Protein AF-A0AAW0RFU0-F1 (afdb_monomer)

pLDDT: mean 70.34, std 19.16, range [35.09, 94.38]

Organism: NCBI:txid1069075

Solvent-accessible surface area (backbone atoms only — not comparable to full-atom values): 8557 Å² total; per-residue (Å²): 136,70,75,72,65,64,64,66,72,51,73,85,72,68,98,76,42,75,69,66,59,66,61,67,82,77,69,85,89,50,76,59,54,69,65,57,65,47,50,78,62,43,71,77,44,58,70,68,59,41,52,50,51,49,42,48,71,47,49,42,52,67,43,43,43,50,53,72,34,58,54,52,30,54,74,70,77,46,86,85,76,69,76,86,73,36,67,69,57,48,55,54,59,68,71,51,62,70,72,83,78,49,89,85,74,82,80,74,90,78,59,85,90,70,69,56,96,82,76,47,78,77,76,76,63,60,82,92,117

Foldseek 3Di:
DDDPVVVVVPPDDDPDDPPVVVVVDDDPPDPVCVVCVCVVVLVPDDVVVSVVVVCCVPCCVPPCCVPVNDVVCVVVVHHDDDPCPDPVNVVVVVPDDPCVVDDDDPCPPDDVVPDDVPDDPVVVPDPPD

InterPro domains:
  IPR001962 Asparagine synthase [PF00733] (18-103)
  IPR014729 Rossmann-like alpha/beta/alpha sandwich fold [G3DSA:3.40.50.620] (29-120)

Mean predicted aligned error: 15.57 Å

Secondary structure (DSSP, 8-state):
--THHHHTSS-SS-SS-HHHHHTTT--TT-THHHHHHTHHHHTTS-HHHHHHHHHIIIIIIIIIIIIIIIHHHHHTT-----GGG-HHHHHHHHHS-HHHH-------S-STTS--TT--TTTTT----

Structure (mmCIF, N/CA/C/O backbone):
d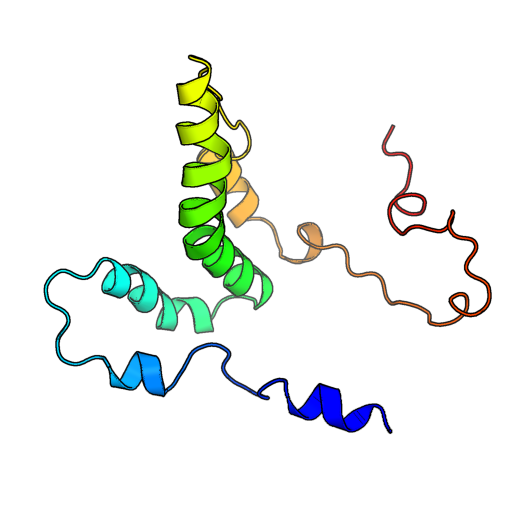ata_AF-A0AAW0RFU0-F1
#
_entry.id   AF-A0AAW0RFU0-F1
#
loop_
_atom_site.group_PDB
_atom_site.id
_atom_site.type_symbol
_atom_site.label_atom_id
_atom_site.label_alt_id
_atom_site.label_comp_id
_atom_site.label_asym_id
_atom_site.label_entity_id
_atom_site.label_seq_id
_atom_site.pdbx_PDB_ins_code
_atom_site.Cartn_x
_atom_site.Cartn_y
_atom_site.Cartn_z
_atom_site.occupancy
_atom_site.B_iso_or_equiv
_atom_site.auth_seq_id
_atom_site.auth_comp_id
_atom_site.auth_asym_id
_atom_site.auth_atom_id
_atom_site.pdbx_PDB_model_num
ATOM 1 N N . MET A 1 1 ? 19.050 -20.102 27.084 1.00 42.88 1 MET A N 1
ATOM 2 C CA . MET A 1 1 ? 18.747 -18.666 26.900 1.00 42.88 1 MET A CA 1
ATOM 3 C C . MET A 1 1 ? 17.275 -18.561 26.560 1.00 42.88 1 MET A C 1
ATOM 5 O O . MET A 1 1 ? 16.846 -19.163 25.588 1.00 42.88 1 MET A O 1
ATOM 9 N N . THR A 1 2 ? 16.488 -17.964 27.447 1.00 35.25 2 THR A N 1
ATOM 10 C CA . THR A 1 2 ? 15.025 -18.038 27.432 1.00 35.25 2 THR A CA 1
ATOM 11 C C . THR A 1 2 ? 14.435 -17.048 26.418 1.00 35.25 2 THR A C 1
ATOM 13 O O . THR A 1 2 ? 14.939 -15.939 26.237 1.00 35.25 2 THR A O 1
ATOM 16 N N . LEU A 1 3 ? 13.319 -17.435 25.797 1.00 46.06 3 LEU A N 1
ATOM 17 C CA . LEU A 1 3 ? 12.570 -16.677 24.785 1.00 46.06 3 LEU A CA 1
ATOM 18 C C . LEU A 1 3 ? 12.065 -15.256 25.169 1.00 46.06 3 LEU A C 1
ATOM 20 O O . LEU A 1 3 ? 11.810 -14.490 24.237 1.00 46.06 3 LEU A O 1
ATOM 24 N N . PRO A 1 4 ? 11.944 -14.807 26.444 1.00 48.31 4 PRO A N 1
ATOM 25 C CA . PRO A 1 4 ? 11.395 -13.477 26.718 1.00 48.31 4 PRO A CA 1
ATOM 26 C C . PRO A 1 4 ? 12.368 -12.316 26.433 1.00 48.31 4 PRO A C 1
ATOM 28 O O . PRO A 1 4 ? 11.931 -11.169 26.403 1.00 48.31 4 PRO A O 1
ATOM 31 N N . ALA A 1 5 ? 13.657 -12.573 26.171 1.00 45.94 5 ALA A N 1
A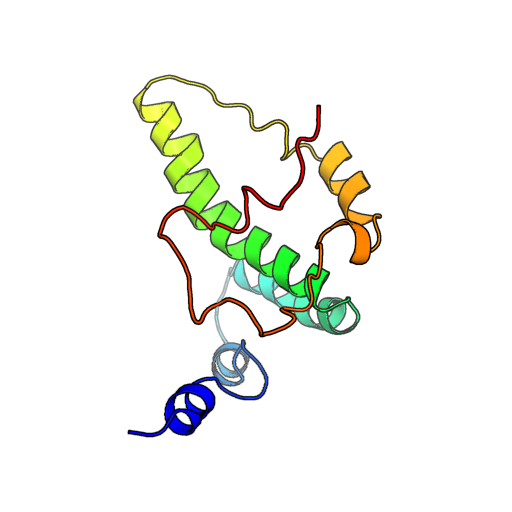TOM 32 C CA . ALA A 1 5 ? 14.634 -11.519 25.863 1.00 45.94 5 ALA A CA 1
ATOM 33 C C . ALA A 1 5 ? 14.559 -10.996 24.413 1.00 45.94 5 ALA A C 1
ATOM 35 O O . ALA A 1 5 ? 14.977 -9.876 24.139 1.00 45.94 5 ALA A O 1
ATOM 36 N N . VAL A 1 6 ? 14.011 -11.777 23.474 1.00 51.09 6 VAL A N 1
ATOM 37 C CA . VAL A 1 6 ? 13.842 -11.338 22.073 1.00 51.09 6 VAL A CA 1
ATOM 38 C C . VAL A 1 6 ? 12.601 -10.451 21.929 1.00 51.09 6 VAL A C 1
ATOM 40 O O . VAL A 1 6 ? 12.600 -9.496 21.154 1.00 51.09 6 VAL A O 1
ATOM 43 N N . LEU A 1 7 ? 11.564 -10.703 22.734 1.00 43.78 7 LEU A N 1
ATOM 44 C CA . LEU A 1 7 ? 10.335 -9.904 22.756 1.00 43.78 7 LEU A CA 1
ATOM 45 C C . LEU A 1 7 ? 10.493 -8.534 23.437 1.00 43.78 7 LEU A C 1
ATOM 47 O O . LEU A 1 7 ? 9.676 -7.654 23.182 1.00 43.78 7 LEU A O 1
ATOM 51 N N . SER A 1 8 ? 11.541 -8.312 24.242 1.00 47.12 8 SER A N 1
ATOM 52 C CA . SER A 1 8 ? 11.853 -6.992 24.818 1.00 47.12 8 SER A CA 1
ATOM 53 C C . SER A 1 8 ? 12.658 -6.081 23.881 1.00 47.12 8 SER A C 1
ATOM 55 O O . SER A 1 8 ? 12.755 -4.881 24.134 1.00 47.12 8 SER A O 1
ATOM 57 N N . LEU A 1 9 ? 13.202 -6.621 22.781 1.00 49.03 9 LEU A N 1
ATOM 58 C CA . LEU A 1 9 ? 13.876 -5.838 21.739 1.00 49.03 9 LEU A CA 1
ATOM 59 C C . LEU A 1 9 ? 12.883 -5.197 20.755 1.00 49.03 9 LEU A C 1
ATOM 61 O O . LEU A 1 9 ? 13.242 -4.283 20.013 1.00 49.03 9 LEU A O 1
ATOM 65 N N . PHE A 1 10 ? 11.622 -5.633 20.767 1.00 42.34 10 PHE A N 1
ATOM 66 C CA . PHE A 1 10 ? 10.558 -4.936 20.063 1.00 42.34 10 PHE A CA 1
ATOM 67 C C . PHE A 1 10 ? 10.029 -3.806 20.951 1.00 42.34 10 PHE A C 1
ATOM 69 O O . PHE A 1 10 ? 9.440 -4.079 21.998 1.00 42.34 10 PHE A O 1
ATOM 76 N N . PRO A 1 11 ? 10.223 -2.531 20.565 1.00 46.88 11 PRO A N 1
ATOM 77 C CA . PRO A 1 11 ? 9.729 -1.410 21.344 1.00 46.88 11 PRO A CA 1
ATOM 78 C C . PRO A 1 11 ? 8.202 -1.482 21.396 1.00 46.88 11 PRO A C 1
ATOM 80 O O . PRO A 1 11 ? 7.503 -1.296 20.395 1.00 46.88 11 PRO A O 1
ATOM 83 N N . GLN A 1 12 ? 7.690 -1.782 22.587 1.00 51.94 12 GLN A N 1
ATOM 84 C CA . GLN A 1 12 ? 6.280 -1.687 22.923 1.00 51.94 12 GLN A CA 1
ATOM 85 C C . GLN A 1 12 ? 5.861 -0.221 22.796 1.00 51.94 12 GLN A C 1
ATOM 87 O O . GLN A 1 12 ? 6.144 0.610 23.652 1.00 51.94 12 GLN A O 1
ATOM 92 N N . GLY A 1 13 ? 5.189 0.090 21.691 1.00 47.22 13 GLY A N 1
ATOM 93 C CA . GLY A 1 13 ? 4.607 1.401 21.443 1.00 47.22 13 GLY A CA 1
ATOM 94 C C . GLY A 1 13 ? 5.458 2.286 20.536 1.00 47.22 13 GLY A C 1
ATOM 95 O O . GLY A 1 13 ? 6.563 2.693 20.867 1.00 47.22 13 GLY A O 1
ATOM 96 N N . ARG A 1 14 ? 4.843 2.672 19.410 1.00 50.75 14 ARG A N 1
ATOM 97 C CA . ARG A 1 14 ? 5.250 3.773 18.518 1.00 50.75 14 ARG A CA 1
ATOM 98 C C . ARG A 1 14 ? 6.503 3.495 17.679 1.00 50.75 14 ARG A C 1
ATOM 100 O O . ARG A 1 14 ? 7.546 4.117 17.828 1.00 50.75 14 ARG A O 1
ATOM 107 N N . ILE A 1 15 ? 6.299 2.655 16.662 1.00 54.44 15 ILE A N 1
ATOM 108 C CA . ILE A 1 15 ? 7.240 2.297 15.577 1.00 54.44 15 ILE A CA 1
ATOM 109 C C . ILE A 1 15 ? 7.818 3.535 14.843 1.00 54.44 15 ILE A C 1
ATOM 111 O O . ILE A 1 15 ? 8.837 3.441 14.168 1.00 54.44 15 ILE A O 1
ATOM 115 N N . PHE A 1 16 ? 7.235 4.726 15.032 1.00 42.25 16 PHE A N 1
ATOM 116 C CA . PHE A 1 16 ? 7.781 5.995 14.551 1.00 42.25 16 PHE A CA 1
ATOM 117 C C . PHE A 1 16 ? 7.826 7.067 15.660 1.00 42.25 16 PHE A C 1
ATOM 119 O O . PHE A 1 16 ? 6.970 7.937 15.755 1.00 42.25 16 PHE A O 1
ATOM 126 N N . ALA A 1 17 ? 8.881 6.994 16.471 1.00 47.12 17 ALA A N 1
ATOM 127 C CA . ALA A 1 17 ? 9.846 8.075 16.665 1.00 47.12 17 ALA A CA 1
ATOM 128 C C . ALA A 1 17 ? 9.384 9.445 17.217 1.00 47.12 17 ALA A C 1
ATOM 130 O O . ALA A 1 17 ? 9.218 10.415 16.473 1.00 47.12 17 ALA A O 1
ATOM 131 N N . ASP A 1 18 ? 9.466 9.589 18.542 1.00 44.88 18 ASP A N 1
ATOM 132 C CA . ASP A 1 18 ? 9.608 10.902 19.190 1.00 44.88 18 ASP A CA 1
ATOM 133 C C . ASP A 1 18 ? 10.880 11.637 18.715 1.00 44.88 18 ASP A C 1
ATOM 135 O O . ASP A 1 18 ? 10.878 12.857 18.578 1.00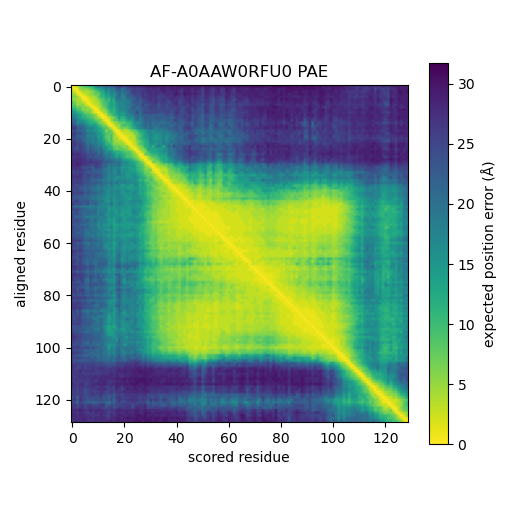 44.88 18 ASP A O 1
ATOM 139 N N . ARG A 1 19 ? 11.950 10.913 18.343 1.00 50.38 19 ARG A N 1
ATOM 140 C CA . ARG A 1 19 ? 13.186 11.501 17.779 1.00 50.38 19 ARG A CA 1
ATOM 141 C C . ARG A 1 19 ? 13.039 12.054 16.356 1.00 50.38 19 ARG A C 1
ATOM 143 O O . ARG A 1 19 ? 13.628 13.085 16.048 1.00 50.38 19 ARG A O 1
ATOM 150 N N . VAL A 1 20 ? 12.257 11.404 15.490 1.00 53.38 20 VAL A N 1
ATOM 151 C CA . VAL A 1 20 ? 12.006 11.885 14.112 1.00 53.38 20 VAL A CA 1
ATOM 152 C C . VAL A 1 20 ? 11.037 13.064 14.146 1.00 53.38 20 VAL A C 1
ATOM 154 O O . VAL A 1 20 ? 11.214 14.027 13.403 1.00 53.38 20 VAL A O 1
ATOM 157 N N . LEU A 1 21 ? 10.059 13.036 15.057 1.00 49.53 21 LEU A N 1
ATOM 158 C CA . LEU A 1 21 ? 9.170 14.169 15.300 1.00 49.53 21 LEU A CA 1
ATOM 159 C C . LEU A 1 21 ? 9.896 15.350 15.965 1.00 49.53 21 LEU A C 1
ATOM 161 O O . LEU A 1 21 ? 9.580 16.489 15.634 1.00 49.53 21 LEU A O 1
ATOM 165 N N . ALA A 1 22 ? 10.894 15.118 16.827 1.00 53.75 22 ALA A N 1
ATOM 166 C CA . ALA A 1 22 ? 11.720 16.170 17.434 1.00 53.75 22 ALA A CA 1
ATOM 167 C C . ALA A 1 22 ? 12.632 16.892 16.422 1.00 53.75 22 ALA A C 1
ATOM 169 O O . ALA A 1 22 ? 12.917 18.077 16.588 1.00 53.75 22 ALA A O 1
ATOM 170 N N . ALA A 1 23 ? 13.003 16.240 15.314 1.00 51.25 23 ALA A N 1
ATOM 171 C CA . ALA A 1 23 ? 13.741 16.858 14.206 1.00 51.25 23 ALA A CA 1
ATOM 172 C C . ALA A 1 23 ? 12.893 17.842 13.355 1.00 51.25 23 ALA A C 1
ATOM 174 O O . ALA A 1 23 ? 13.353 18.344 12.328 1.00 51.25 23 ALA A O 1
ATOM 175 N N . ARG A 1 24 ? 11.659 18.160 13.790 1.00 51.12 24 ARG A N 1
ATOM 176 C CA . ARG A 1 24 ? 10.639 18.999 13.123 1.00 51.12 24 ARG A CA 1
ATOM 177 C C . ARG A 1 24 ? 11.096 20.367 12.614 1.00 51.12 24 ARG A C 1
ATOM 179 O O . ARG A 1 24 ? 10.365 20.969 11.829 1.00 51.12 24 ARG A O 1
ATOM 186 N N . ARG A 1 25 ? 12.195 20.929 13.121 1.00 47.44 25 ARG A N 1
ATOM 187 C CA . ARG A 1 25 ? 12.365 22.389 13.109 1.00 47.44 25 ARG A CA 1
ATOM 188 C C . ARG A 1 25 ? 13.029 22.997 11.878 1.00 47.44 25 ARG A C 1
ATOM 190 O O . ARG A 1 25 ? 12.796 24.178 11.655 1.00 47.44 25 ARG A O 1
ATOM 197 N N . SER A 1 26 ? 13.759 22.265 11.035 1.00 46.31 26 SER A N 1
ATOM 198 C CA . SER A 1 26 ? 14.443 22.944 9.918 1.00 46.31 26 SER A CA 1
ATOM 199 C C . SER A 1 26 ? 14.838 22.050 8.743 1.00 46.31 26 SER A C 1
ATOM 201 O O . SER A 1 26 ? 16.011 21.978 8.388 1.00 46.31 26 SER A O 1
ATOM 203 N N . VAL A 1 27 ? 13.871 21.413 8.074 1.00 50.22 27 VAL A N 1
ATOM 204 C CA . VAL A 1 27 ? 14.115 20.888 6.713 1.00 50.22 27 VAL A CA 1
ATOM 205 C C . VAL A 1 27 ? 13.319 21.719 5.695 1.00 50.22 27 VAL A C 1
ATOM 207 O O . VAL A 1 27 ? 12.115 21.487 5.508 1.00 50.22 27 VAL A O 1
ATOM 210 N N . PRO A 1 28 ? 13.930 22.737 5.064 1.00 40.75 28 PRO A N 1
ATOM 211 C CA . PRO A 1 28 ? 13.330 23.463 3.946 1.00 40.75 28 PRO A CA 1
ATOM 212 C C . PRO A 1 28 ? 13.100 22.508 2.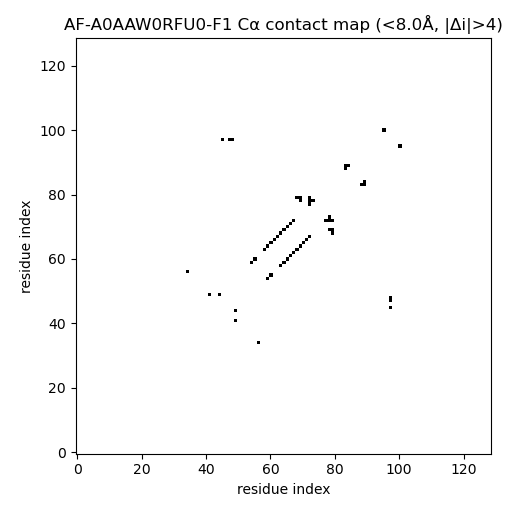758 1.00 40.75 28 PRO A C 1
ATOM 214 O O . PRO A 1 28 ? 13.930 21.652 2.480 1.00 40.75 28 PRO A O 1
ATOM 217 N N . GLY A 1 29 ? 11.941 22.595 2.093 1.00 50.94 29 GLY A N 1
ATOM 218 C CA . GLY A 1 29 ? 11.643 21.834 0.860 1.00 50.94 29 GLY A CA 1
ATOM 219 C C . GLY A 1 29 ? 11.269 20.338 0.964 1.00 50.94 29 GLY A C 1
ATOM 220 O O . GLY A 1 29 ? 11.200 19.662 -0.058 1.00 50.94 29 GLY A O 1
ATOM 221 N N . SER A 1 30 ? 11.012 19.772 2.147 1.00 50.53 30 SER A N 1
ATOM 222 C CA . SER A 1 30 ? 10.933 18.310 2.301 1.00 50.53 30 SER A CA 1
ATOM 223 C C . SER A 1 30 ? 9.614 17.654 1.833 1.00 50.53 30 SER A C 1
ATOM 225 O O . SER A 1 30 ? 8.551 17.856 2.420 1.00 50.53 30 SER A O 1
ATOM 227 N N . ARG A 1 31 ? 9.715 16.720 0.868 1.00 53.47 31 ARG A N 1
ATOM 228 C CA . ARG A 1 31 ? 8.712 15.663 0.559 1.00 53.47 31 ARG A CA 1
ATOM 229 C C . ARG A 1 31 ? 8.275 14.846 1.793 1.00 53.47 31 ARG A C 1
ATOM 231 O O . ARG A 1 31 ? 7.244 14.181 1.779 1.00 53.47 31 ARG A O 1
ATOM 238 N N . LEU A 1 32 ? 9.041 14.920 2.882 1.00 53.97 32 LEU A N 1
ATOM 239 C CA . LEU A 1 32 ? 8.723 14.309 4.172 1.00 53.97 32 LEU A CA 1
ATOM 240 C C . LEU A 1 32 ? 7.559 15.007 4.894 1.00 53.97 32 LEU A C 1
ATOM 242 O O . LEU A 1 32 ? 6.843 14.350 5.646 1.00 53.97 32 LEU A O 1
ATOM 246 N N . ARG A 1 33 ? 7.307 16.304 4.649 1.00 53.53 33 ARG A N 1
ATOM 247 C CA . ARG A 1 33 ? 6.163 17.004 5.262 1.00 53.53 33 ARG A CA 1
ATOM 248 C C . ARG A 1 33 ? 4.829 16.402 4.837 1.00 53.53 33 ARG A C 1
ATOM 250 O O . ARG A 1 33 ? 4.002 16.153 5.702 1.00 53.53 33 ARG A O 1
ATOM 257 N N . SER A 1 34 ? 4.632 16.108 3.552 1.00 56.88 34 SER A N 1
ATOM 258 C CA . SER A 1 34 ? 3.417 15.426 3.078 1.00 56.88 34 SER A CA 1
ATOM 259 C C . SER A 1 34 ? 3.302 14.002 3.622 1.00 56.88 34 SER A C 1
ATOM 261 O O . SER A 1 34 ? 2.199 13.533 3.886 1.00 56.88 34 SER A O 1
ATOM 263 N N . PHE A 1 35 ? 4.439 13.335 3.839 1.00 58.19 35 PHE A N 1
ATOM 264 C CA . PHE A 1 35 ? 4.494 11.988 4.404 1.00 58.19 35 PHE A CA 1
ATOM 265 C C . PHE A 1 35 ? 3.936 11.943 5.832 1.00 58.19 35 PHE A C 1
ATOM 267 O O . PHE A 1 35 ? 3.103 11.099 6.150 1.00 58.19 35 PHE A O 1
ATOM 274 N N . PHE A 1 36 ? 4.343 12.899 6.673 1.00 61.38 36 PHE A N 1
ATOM 275 C CA . PHE A 1 36 ? 3.904 12.988 8.068 1.00 61.38 36 PHE A CA 1
ATOM 276 C C . PHE A 1 36 ? 2.647 13.843 8.280 1.00 61.38 36 PHE A C 1
ATOM 278 O O . PHE A 1 36 ? 2.019 13.729 9.327 1.00 61.38 36 PHE A O 1
ATOM 285 N N . ALA A 1 37 ? 2.220 14.647 7.301 1.00 64.50 37 ALA A N 1
ATOM 286 C CA . ALA A 1 37 ? 0.957 15.392 7.363 1.00 64.50 37 ALA A CA 1
ATOM 287 C C . ALA A 1 37 ? -0.269 14.466 7.453 1.00 64.50 37 ALA A C 1
ATOM 289 O O . ALA A 1 37 ? -1.300 14.845 8.003 1.00 64.50 37 ALA A O 1
ATOM 290 N N . ALA A 1 38 ? -0.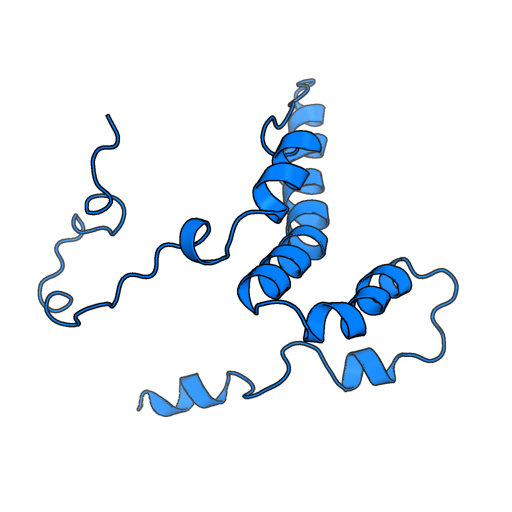156 13.233 6.951 1.00 67.56 38 ALA A N 1
ATOM 291 C CA . ALA A 1 38 ? -1.200 12.224 7.084 1.00 67.56 38 ALA A CA 1
ATOM 292 C C . ALA A 1 38 ? -1.260 11.586 8.485 1.00 67.56 38 ALA A C 1
ATOM 294 O O . ALA A 1 38 ? -2.252 10.924 8.783 1.00 67.56 38 ALA A O 1
ATOM 295 N N . LYS A 1 39 ? -0.259 11.795 9.361 1.00 72.31 39 LYS A N 1
ATOM 296 C CA . LYS A 1 39 ? -0.157 11.125 10.672 1.00 72.31 39 LYS A CA 1
ATOM 297 C C . LYS A 1 39 ? -1.426 11.295 11.510 1.00 72.31 39 LYS A C 1
ATOM 299 O O . LYS A 1 39 ? -1.961 10.312 12.009 1.00 72.31 39 LYS A O 1
ATOM 304 N N . ASP A 1 40 ? -1.931 12.521 11.618 1.00 74.12 40 ASP A N 1
ATOM 305 C CA . ASP A 1 40 ? -3.088 12.827 12.471 1.00 74.12 40 ASP A CA 1
ATOM 306 C C . ASP A 1 40 ? -4.389 12.216 11.919 1.00 74.12 40 ASP A C 1
ATOM 308 O O . ASP A 1 40 ? -5.283 11.836 12.673 1.00 74.12 40 ASP A O 1
ATOM 312 N N . LYS A 1 41 ? -4.483 12.042 10.594 1.00 77.00 41 LYS A N 1
ATOM 313 C CA . LYS A 1 41 ? -5.603 11.337 9.946 1.00 77.00 41 LYS A CA 1
ATOM 314 C C . LYS A 1 41 ? -5.481 9.819 10.110 1.00 77.00 41 LYS A C 1
ATOM 316 O O . LYS A 1 41 ? -6.480 9.146 10.348 1.00 77.00 41 LYS A O 1
ATOM 321 N N . MET A 1 42 ? -4.259 9.294 10.036 1.00 77.62 42 MET A N 1
ATOM 322 C CA . MET A 1 42 ? -3.941 7.869 10.159 1.00 77.62 42 MET A CA 1
ATOM 323 C C . MET A 1 42 ? -4.236 7.289 11.543 1.00 77.62 42 MET A C 1
ATOM 325 O O . MET A 1 42 ? -4.483 6.086 11.657 1.00 77.62 42 MET A O 1
ATOM 329 N N . GLU A 1 43 ? -4.224 8.110 12.595 1.00 81.56 43 GLU A N 1
ATOM 330 C CA . GLU A 1 43 ? -4.568 7.674 13.955 1.00 81.56 43 GLU A CA 1
ATOM 331 C C . GLU A 1 43 ? -6.001 7.134 14.052 1.00 81.56 43 GLU A C 1
ATOM 333 O O . GLU A 1 43 ? -6.244 6.198 14.809 1.00 81.56 43 GLU A O 1
ATOM 338 N N . ARG A 1 44 ? -6.915 7.640 13.214 1.00 85.69 44 ARG A N 1
ATOM 339 C CA . ARG A 1 44 ? -8.320 7.206 13.152 1.00 85.69 44 ARG A CA 1
ATOM 340 C C . ARG A 1 44 ? -8.541 5.964 12.287 1.00 85.69 44 ARG A C 1
ATOM 342 O O . ARG A 1 44 ? -9.629 5.400 12.299 1.00 85.69 44 ARG A O 1
ATOM 349 N N . TRP A 1 45 ? -7.550 5.558 11.495 1.00 87.44 45 TRP A N 1
ATOM 350 C CA . TRP A 1 45 ? -7.679 4.423 10.582 1.00 87.44 45 TRP A CA 1
ATOM 351 C C . TRP A 1 45 ? -7.415 3.096 11.288 1.00 87.44 45 TRP A C 1
ATOM 353 O O . TRP A 1 45 ? -6.608 3.024 12.219 1.00 87.44 45 TRP A O 1
ATOM 363 N N . HIS A 1 46 ? -8.032 2.032 10.767 1.00 88.06 46 HIS A N 1
ATOM 364 C CA . HIS A 1 46 ? -7.741 0.662 11.179 1.00 88.06 46 HIS A CA 1
ATOM 365 C C . HIS A 1 46 ? -6.229 0.367 11.047 1.00 88.06 46 HIS A C 1
ATOM 367 O O . HIS A 1 46 ? -5.630 0.765 10.038 1.00 88.06 46 HIS A O 1
ATOM 373 N N . PRO A 1 47 ? -5.596 -0.346 12.005 1.00 88.44 47 PRO A N 1
ATOM 374 C CA . PRO A 1 47 ? -4.150 -0.594 11.998 1.00 88.44 47 PRO A CA 1
ATOM 375 C C . PRO A 1 47 ? -3.623 -1.192 10.687 1.00 88.44 47 PRO A C 1
ATOM 377 O O . PRO A 1 47 ? -2.560 -0.792 10.218 1.00 88.44 47 PRO A O 1
ATOM 380 N N . LEU A 1 48 ? -4.407 -2.070 10.051 1.00 88.81 48 LEU A N 1
ATOM 381 C CA . LEU A 1 48 ? -4.079 -2.652 8.743 1.00 88.81 48 LEU A CA 1
ATOM 382 C C . LEU A 1 48 ? -3.978 -1.599 7.626 1.00 88.81 48 LEU A C 1
ATOM 384 O O . LEU A 1 48 ? -3.052 -1.619 6.826 1.00 88.81 48 LEU A O 1
ATOM 388 N N . HIS A 1 49 ? -4.915 -0.651 7.557 1.00 89.00 49 HIS A N 1
ATOM 389 C CA . HIS A 1 49 ? -4.870 0.395 6.529 1.00 89.00 49 HIS A CA 1
ATOM 390 C C . HIS A 1 49 ? -3.698 1.350 6.772 1.00 89.00 49 HIS A C 1
ATOM 392 O O . HIS A 1 49 ? -3.074 1.835 5.831 1.00 89.00 49 HIS A O 1
ATOM 398 N N . ARG A 1 50 ? -3.354 1.574 8.046 1.00 89.19 50 ARG A N 1
ATOM 399 C CA . ARG A 1 50 ? -2.186 2.363 8.436 1.00 89.19 50 ARG A CA 1
ATOM 400 C C . ARG A 1 50 ? -0.880 1.713 7.978 1.00 89.19 50 ARG A C 1
ATOM 402 O O . ARG A 1 50 ? -0.030 2.414 7.430 1.00 89.19 50 ARG A O 1
ATOM 409 N N . SER A 1 51 ? -0.715 0.405 8.190 1.00 89.75 51 SER A N 1
ATOM 410 C CA . SER A 1 51 ? 0.486 -0.317 7.755 1.00 89.75 51 SER A CA 1
ATOM 411 C C . SER A 1 51 ? 0.589 -0.368 6.232 1.00 89.75 51 SER A C 1
ATOM 413 O O . SER A 1 51 ? 1.658 -0.084 5.696 1.00 89.75 51 SER A O 1
ATOM 415 N N . LEU A 1 52 ? -0.522 -0.621 5.534 1.00 89.56 52 LEU A N 1
ATOM 416 C CA . LEU A 1 52 ? -0.553 -0.677 4.073 1.00 89.56 52 LEU A CA 1
ATOM 417 C C . LEU A 1 52 ? -0.224 0.681 3.437 1.00 89.56 52 LEU A C 1
ATOM 419 O O . LEU A 1 52 ? 0.565 0.746 2.499 1.00 89.56 52 LEU A O 1
ATOM 423 N N . TYR A 1 53 ? -0.751 1.778 3.993 1.00 88.19 53 TYR A N 1
ATOM 424 C CA . TYR A 1 53 ? -0.403 3.131 3.556 1.00 88.19 53 TYR A CA 1
ATOM 425 C C . TYR A 1 53 ? 1.089 3.429 3.742 1.00 88.19 53 TYR A C 1
ATOM 427 O O . TYR A 1 53 ? 1.733 3.957 2.832 1.00 88.19 53 TYR A O 1
ATOM 435 N N . MET A 1 54 ? 1.650 3.073 4.904 1.00 88.44 54 MET A N 1
ATOM 436 C CA . MET A 1 54 ? 3.081 3.253 5.157 1.00 88.44 54 MET A CA 1
ATOM 437 C C . MET A 1 54 ? 3.916 2.448 4.168 1.00 88.44 54 MET A C 1
ATOM 439 O O . MET A 1 54 ? 4.811 3.013 3.551 1.00 88.44 54 MET A O 1
ATOM 443 N N . TRP A 1 55 ? 3.596 1.167 3.977 1.00 88.75 55 TRP A N 1
ATOM 444 C CA . TRP A 1 55 ? 4.303 0.286 3.050 1.00 88.75 55 TRP A CA 1
ATOM 445 C C . TRP A 1 55 ? 4.248 0.800 1.609 1.00 88.75 55 TRP A C 1
ATOM 447 O O . TRP A 1 55 ? 5.279 0.865 0.939 1.00 88.75 55 TRP A O 1
ATOM 457 N N . ALA A 1 56 ? 3.071 1.246 1.161 1.00 89.44 56 ALA A N 1
ATOM 458 C CA . ALA A 1 56 ? 2.900 1.827 -0.161 1.00 89.44 56 ALA A CA 1
ATOM 459 C C . ALA A 1 56 ? 3.770 3.080 -0.320 1.00 89.44 56 ALA A C 1
ATOM 461 O O . ALA A 1 56 ? 4.492 3.214 -1.297 1.00 89.44 56 ALA A O 1
ATOM 462 N N . LYS A 1 57 ? 3.771 3.997 0.650 1.00 85.88 57 LYS A N 1
ATOM 463 C CA . LYS A 1 57 ? 4.534 5.245 0.532 1.00 85.88 57 LYS A CA 1
ATOM 464 C C . LYS A 1 57 ? 6.044 5.075 0.755 1.00 85.88 57 LYS A C 1
ATOM 466 O O . LYS A 1 57 ? 6.804 5.906 0.260 1.00 85.88 57 LYS A O 1
ATOM 471 N N . THR A 1 58 ? 6.496 4.047 1.477 1.00 86.44 58 THR A N 1
ATOM 472 C CA . THR A 1 58 ? 7.926 3.795 1.720 1.00 86.44 58 THR A CA 1
ATOM 473 C C . THR A 1 58 ? 8.498 2.773 0.744 1.00 86.44 58 THR A C 1
ATOM 475 O O . THR A 1 58 ? 9.280 3.134 -0.130 1.00 86.44 58 THR A O 1
ATOM 478 N N . LEU A 1 59 ? 8.132 1.504 0.878 1.00 88.44 59 LEU A N 1
ATOM 479 C CA . LEU A 1 59 ? 8.818 0.389 0.237 1.00 88.44 59 LEU A CA 1
ATOM 480 C C . LEU A 1 59 ? 8.420 0.240 -1.233 1.00 88.44 59 LEU A C 1
ATOM 482 O O . LEU A 1 59 ? 9.289 0.074 -2.091 1.00 88.44 59 LEU A O 1
ATOM 486 N N . LEU A 1 60 ? 7.125 0.362 -1.540 1.00 88.81 60 LEU A N 1
ATOM 487 C CA . LEU A 1 60 ? 6.628 0.209 -2.908 1.00 88.81 60 LEU A CA 1
ATOM 488 C C . LEU A 1 60 ? 7.247 1.252 -3.850 1.00 88.81 60 LEU A C 1
ATOM 490 O O . LEU A 1 60 ? 7.799 0.885 -4.882 1.00 88.81 60 LEU A O 1
ATOM 494 N N . LEU A 1 61 ? 7.223 2.538 -3.479 1.00 85.62 61 LEU A N 1
ATOM 495 C CA . LEU A 1 61 ? 7.779 3.601 -4.324 1.00 85.62 61 LEU A CA 1
ATOM 496 C C . LEU A 1 61 ? 9.311 3.542 -4.419 1.00 85.62 61 LEU A C 1
ATOM 498 O O . LEU A 1 61 ? 9.865 3.628 -5.516 1.00 85.62 61 LEU A O 1
ATOM 502 N N . ASN A 1 62 ? 10.008 3.424 -3.284 1.00 86.12 62 ASN A N 1
ATOM 503 C CA . ASN A 1 62 ? 11.463 3.612 -3.262 1.00 86.12 62 ASN A CA 1
ATOM 504 C C . ASN A 1 62 ? 12.244 2.360 -3.673 1.00 86.12 62 ASN A C 1
ATOM 506 O O . ASN A 1 62 ? 13.368 2.484 -4.154 1.00 86.12 62 ASN A O 1
ATOM 510 N N . THR A 1 63 ? 11.677 1.168 -3.480 1.00 87.06 63 THR A N 1
ATOM 511 C CA . THR A 1 63 ? 12.386 -0.094 -3.724 1.00 87.06 63 THR A CA 1
ATOM 512 C C . THR A 1 63 ? 11.777 -0.857 -4.887 1.00 87.06 63 THR A C 1
ATOM 514 O O . THR A 1 63 ? 12.487 -1.152 -5.844 1.00 87.06 63 THR A O 1
ATOM 517 N N . ILE A 1 64 ? 10.474 -1.146 -4.838 1.00 89.19 64 ILE A N 1
ATOM 518 C CA . ILE A 1 64 ? 9.839 -2.008 -5.842 1.00 89.19 64 ILE A CA 1
ATOM 519 C C . ILE A 1 64 ? 9.758 -1.285 -7.184 1.00 89.19 64 ILE A C 1
ATOM 521 O O . ILE A 1 64 ? 10.382 -1.733 -8.133 1.00 89.19 64 ILE A O 1
ATOM 525 N N . LEU A 1 65 ? 9.078 -0.141 -7.263 1.00 88.50 65 LEU A N 1
ATOM 526 C CA . LEU A 1 65 ? 8.898 0.569 -8.534 1.00 88.50 65 LEU A CA 1
ATOM 527 C C . LEU A 1 65 ? 10.214 1.114 -9.081 1.00 88.50 65 LEU A C 1
ATOM 529 O O . LEU A 1 65 ? 10.544 0.910 -10.240 1.00 88.50 65 LEU A O 1
ATOM 533 N N . THR A 1 66 ? 11.017 1.740 -8.221 1.00 87.31 66 THR A N 1
ATOM 534 C CA . THR A 1 66 ? 12.278 2.341 -8.665 1.00 87.31 66 THR A CA 1
ATOM 535 C C . THR A 1 66 ? 13.333 1.293 -9.034 1.00 87.31 66 THR A C 1
ATOM 537 O O . THR A 1 66 ? 14.076 1.488 -9.989 1.00 87.31 66 THR A O 1
ATOM 540 N N . GLY A 1 67 ? 13.479 0.227 -8.243 1.00 83.56 67 GLY A N 1
ATOM 541 C CA . GLY A 1 67 ? 14.565 -0.745 -8.395 1.00 83.56 67 GLY A CA 1
ATOM 542 C C . GLY A 1 67 ? 14.178 -1.972 -9.214 1.00 83.56 67 GLY A C 1
ATOM 543 O O . GLY A 1 67 ? 14.899 -2.331 -10.140 1.00 83.56 67 GLY A O 1
ATOM 544 N N . LEU A 1 68 ? 13.059 -2.604 -8.855 1.00 85.75 68 LEU A N 1
ATOM 545 C CA . LEU A 1 68 ? 12.577 -3.853 -9.458 1.00 85.75 68 LEU A CA 1
ATOM 546 C C . LEU A 1 68 ? 11.607 -3.640 -10.629 1.00 85.75 68 LEU A C 1
ATOM 548 O O . LEU A 1 68 ? 11.347 -4.587 -11.355 1.00 85.75 68 LEU A O 1
ATOM 552 N N . GLY A 1 69 ? 11.065 -2.435 -10.800 1.00 86.81 69 GLY A N 1
ATOM 553 C CA . GLY A 1 69 ? 10.241 -2.044 -11.943 1.00 86.81 69 GLY A CA 1
ATOM 554 C C . GLY A 1 69 ? 11.078 -1.264 -12.949 1.00 86.81 69 GLY A C 1
ATOM 555 O O . GLY A 1 69 ? 12.010 -1.814 -13.543 1.00 86.81 69 GLY A O 1
ATOM 556 N N . ASP A 1 70 ? 10.808 0.039 -13.046 1.00 89.69 70 ASP A N 1
ATOM 557 C CA . ASP A 1 70 ? 11.269 0.967 -14.082 1.00 89.69 70 ASP A CA 1
ATOM 558 C C . ASP A 1 70 ? 12.748 0.801 -14.460 1.00 89.69 70 ASP A C 1
ATOM 560 O O . ASP A 1 70 ? 13.085 0.651 -15.631 1.00 89.69 70 ASP A O 1
ATOM 564 N N . ARG A 1 71 ? 13.676 0.791 -13.491 1.00 89.94 71 ARG A N 1
ATOM 565 C CA . ARG A 1 71 ? 15.114 0.701 -13.815 1.00 89.94 71 ARG A CA 1
ATOM 566 C C . ARG A 1 71 ? 15.517 -0.648 -14.396 1.00 89.94 71 ARG A C 1
ATOM 568 O O . ARG A 1 71 ? 16.417 -0.696 -15.235 1.00 89.94 71 ARG A O 1
ATOM 575 N N . SER A 1 72 ? 14.913 -1.730 -13.916 1.00 90.56 72 SER A N 1
ATOM 576 C CA . SER A 1 72 ? 15.214 -3.073 -14.409 1.00 90.56 72 SER A CA 1
ATOM 577 C C . SER A 1 72 ? 14.617 -3.287 -15.801 1.00 90.56 72 SER A C 1
ATOM 579 O O . SER A 1 72 ? 15.295 -3.804 -16.684 1.00 90.56 72 SER A O 1
ATOM 581 N N . GLU A 1 73 ? 13.409 -2.774 -16.033 1.00 92.25 73 GLU A N 1
ATOM 582 C CA . GLU A 1 73 ? 12.704 -2.856 -17.310 1.00 92.25 73 GLU A CA 1
ATOM 583 C C . GLU A 1 73 ? 13.390 -2.004 -18.387 1.00 92.25 73 GLU A C 1
ATOM 585 O O . GLU A 1 73 ? 13.696 -2.495 -19.478 1.00 92.25 73 GLU A O 1
ATOM 590 N N . MET A 1 74 ? 13.770 -0.764 -18.050 1.00 93.94 74 MET A N 1
ATOM 591 C CA . MET A 1 74 ? 14.477 0.136 -18.967 1.00 93.94 74 MET A CA 1
ATOM 592 C C . MET A 1 74 ? 15.849 -0.401 -19.386 1.00 93.94 74 MET A C 1
ATOM 594 O O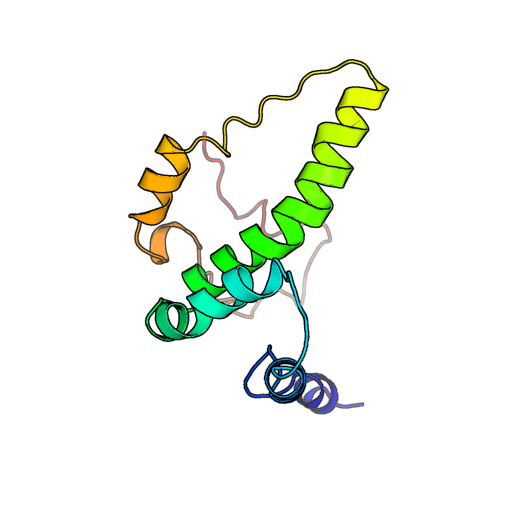 . MET A 1 74 ? 16.291 -0.125 -20.502 1.00 93.94 74 MET A O 1
ATOM 598 N N . ARG A 1 75 ? 16.519 -1.205 -18.543 1.00 93.75 75 ARG A N 1
ATOM 599 C CA . ARG A 1 75 ? 17.789 -1.863 -18.909 1.00 93.75 75 ARG A CA 1
ATOM 600 C C . ARG A 1 75 ? 17.622 -2.826 -20.086 1.00 93.75 75 ARG A C 1
ATOM 602 O O . ARG A 1 75 ? 18.577 -3.046 -20.826 1.00 93.75 75 ARG A O 1
ATOM 609 N N . HIS A 1 76 ? 16.427 -3.382 -20.252 1.00 93.06 76 HIS A N 1
ATOM 610 C CA . HIS A 1 76 ? 16.100 -4.342 -21.300 1.00 93.06 76 HIS A CA 1
ATOM 611 C C . HIS A 1 76 ? 15.179 -3.757 -22.377 1.00 93.06 76 HIS A C 1
ATOM 613 O O . HIS A 1 76 ? 14.678 -4.507 -23.208 1.00 93.06 76 HIS A O 1
ATOM 619 N N . SER A 1 77 ? 14.974 -2.432 -22.387 1.00 94.12 77 SER A N 1
ATOM 620 C CA . SER A 1 77 ? 14.048 -1.746 -23.301 1.00 94.12 77 SER A CA 1
ATOM 621 C C . SER A 1 77 ? 12.631 -2.339 -23.284 1.00 94.12 77 SER A C 1
ATOM 623 O O . SER A 1 77 ? 11.951 -2.369 -24.307 1.00 94.12 77 SER A O 1
ATOM 625 N N . ILE A 1 78 ? 12.195 -2.818 -22.118 1.00 93.31 78 ILE A N 1
ATOM 626 C CA . ILE A 1 78 ? 10.847 -3.334 -21.878 1.00 93.31 78 ILE A CA 1
ATOM 627 C C . ILE A 1 78 ? 10.050 -2.242 -21.158 1.00 93.31 78 ILE A C 1
ATOM 629 O O . ILE A 1 78 ? 10.600 -1.525 -20.325 1.00 93.31 78 ILE A O 1
ATOM 633 N N . GLU A 1 79 ? 8.763 -2.111 -21.481 1.00 91.56 79 GLU A N 1
ATOM 634 C CA . GLU A 1 79 ? 7.815 -1.284 -20.728 1.00 91.56 79 GLU A CA 1
ATOM 635 C C . GLU A 1 79 ? 6.847 -2.210 -19.987 1.00 91.56 79 GLU A C 1
ATOM 637 O O . GLU A 1 79 ? 5.956 -2.812 -20.594 1.00 91.56 79 GLU A O 1
ATOM 642 N N . GLY A 1 80 ? 7.032 -2.353 -18.676 1.00 87.62 80 GLY A N 1
ATOM 643 C CA . GLY A 1 80 ? 6.083 -3.037 -17.816 1.00 87.62 80 GLY A CA 1
ATOM 644 C C . GLY A 1 80 ? 4.931 -2.112 -17.450 1.00 87.62 80 GLY A C 1
ATOM 645 O O . GLY A 1 80 ? 5.106 -0.953 -17.078 1.00 87.62 80 GLY A O 1
ATOM 646 N N . ARG A 1 81 ? 3.707 -2.631 -17.543 1.00 91.12 81 ARG A N 1
ATOM 647 C CA . ARG A 1 81 ? 2.504 -1.928 -17.086 1.00 91.12 81 ARG A CA 1
ATOM 648 C C . ARG A 1 81 ? 1.893 -2.707 -15.935 1.00 91.12 81 ARG A C 1
ATOM 650 O O . ARG A 1 81 ? 1.255 -3.720 -16.203 1.00 91.12 81 ARG A O 1
ATOM 657 N N . PRO A 1 82 ? 2.082 -2.288 -14.671 1.00 88.94 82 PRO A N 1
ATOM 658 C CA . PRO A 1 82 ? 1.566 -3.024 -13.523 1.00 88.94 82 PRO A CA 1
ATOM 659 C C . PRO A 1 82 ? 0.041 -2.834 -13.413 1.00 88.94 82 PRO A C 1
ATOM 661 O O . PRO A 1 82 ? -0.403 -1.7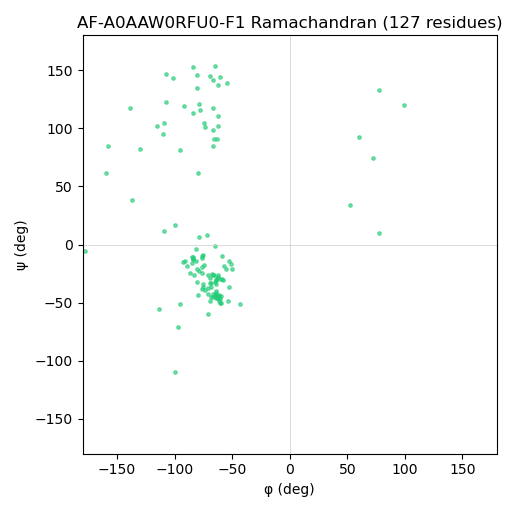80 -12.953 1.00 88.94 82 PRO A O 1
ATOM 664 N N . PRO A 1 83 ? -0.790 -3.835 -13.774 1.00 89.81 83 PRO A N 1
ATOM 665 C CA . PRO A 1 83 ? -2.247 -3.665 -13.813 1.00 89.81 83 PRO A CA 1
ATOM 666 C C . PRO A 1 83 ? -2.846 -3.455 -12.414 1.00 89.81 83 PRO A C 1
ATOM 668 O O . PRO A 1 83 ? -3.869 -2.798 -12.259 1.00 89.81 83 PRO A O 1
ATOM 671 N N . PHE A 1 84 ? -2.181 -3.967 -11.373 1.00 89.19 84 PHE A N 1
ATOM 672 C CA . PHE A 1 84 ? -2.627 -3.850 -9.983 1.00 89.19 84 PHE A CA 1
ATOM 673 C C . PHE A 1 84 ? -2.406 -2.464 -9.362 1.00 89.19 84 PHE A C 1
ATOM 675 O O . PHE A 1 84 ? -2.875 -2.213 -8.254 1.00 89.19 84 PHE A O 1
ATOM 682 N N . LEU A 1 85 ? -1.690 -1.572 -10.051 1.00 90.69 85 LEU A N 1
ATOM 683 C CA . LEU A 1 85 ? -1.470 -0.193 -9.608 1.00 90.69 85 LEU A CA 1
ATOM 684 C C . LEU A 1 85 ? -2.398 0.806 -10.301 1.00 90.69 85 LEU A C 1
ATOM 686 O O . LEU A 1 85 ? -2.151 2.010 -10.253 1.00 90.69 85 LEU A O 1
ATOM 690 N N . ASP A 1 86 ? -3.476 0.321 -10.914 1.00 93.50 86 ASP A N 1
ATOM 691 C CA . ASP A 1 86 ? -4.504 1.190 -11.461 1.00 93.50 86 ASP A CA 1
ATOM 692 C C . ASP A 1 86 ? -5.254 1.955 -10.356 1.00 93.50 86 ASP A C 1
ATOM 694 O O . ASP A 1 86 ? -5.559 1.430 -9.282 1.00 93.50 86 ASP A O 1
ATOM 698 N N . HIS A 1 87 ? -5.571 3.215 -10.638 1.00 92.62 87 HIS A N 1
ATOM 699 C CA . HIS A 1 87 ? -6.267 4.111 -9.723 1.00 92.62 87 HIS A CA 1
ATOM 700 C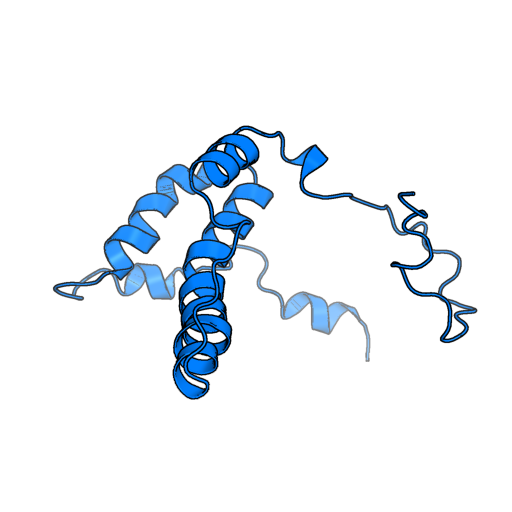 C . HIS A 1 87 ? -7.691 3.639 -9.406 1.00 92.62 87 HIS A C 1
ATOM 702 O O . HIS A 1 87 ? -8.081 3.680 -8.241 1.00 92.62 87 HIS A O 1
ATOM 708 N N . LEU A 1 88 ? -8.435 3.122 -10.393 1.00 94.38 88 LEU A N 1
ATOM 709 C CA . LEU A 1 88 ? -9.796 2.613 -10.181 1.00 94.38 88 LEU A CA 1
ATOM 710 C C . LEU A 1 88 ? -9.784 1.394 -9.260 1.00 94.38 88 LEU A C 1
ATOM 712 O O . LEU A 1 88 ? -10.586 1.290 -8.329 1.00 94.38 88 LEU A O 1
ATOM 716 N N . LEU A 1 89 ? -8.829 0.489 -9.482 1.00 92.00 89 LEU A N 1
ATOM 717 C CA . LEU A 1 89 ? -8.636 -0.665 -8.615 1.00 92.00 89 LEU A CA 1
ATOM 718 C C . LEU A 1 89 ? -8.223 -0.232 -7.205 1.00 92.00 89 LEU A C 1
ATOM 720 O O . LEU A 1 89 ? -8.758 -0.745 -6.223 1.00 92.00 89 LEU A O 1
ATOM 724 N N . ALA A 1 90 ? -7.304 0.727 -7.089 1.00 90.19 90 ALA A N 1
ATOM 725 C CA . ALA A 1 90 ? -6.873 1.246 -5.799 1.00 90.19 90 ALA A CA 1
ATOM 726 C C . ALA A 1 90 ? -8.038 1.887 -5.027 1.00 90.19 90 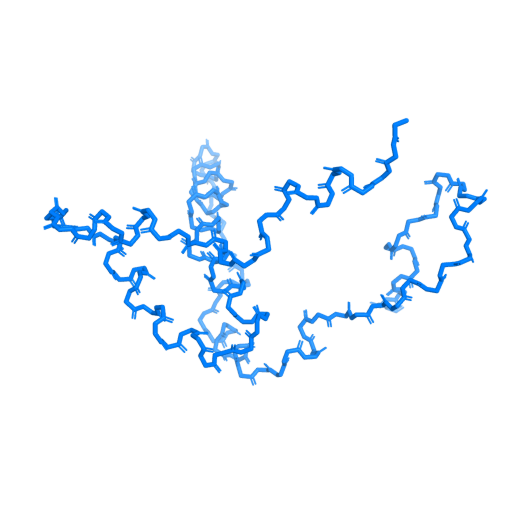ALA A C 1
ATOM 728 O O . ALA A 1 90 ? -8.190 1.633 -3.832 1.00 90.19 90 ALA A O 1
ATOM 729 N N . GLU A 1 91 ? -8.886 2.677 -5.686 1.00 91.50 91 GLU A N 1
ATOM 730 C CA . GLU A 1 91 ? -10.087 3.271 -5.089 1.00 91.50 91 GLU A CA 1
ATOM 731 C C . GLU A 1 91 ? -11.079 2.203 -4.623 1.00 91.50 91 GLU A C 1
ATOM 733 O O . GLU A 1 91 ? -11.532 2.244 -3.475 1.00 91.50 91 GLU A O 1
ATOM 738 N N . HIS A 1 92 ? -11.340 1.197 -5.460 1.00 92.88 92 HIS A N 1
ATOM 739 C CA . HIS A 1 92 ? -12.207 0.077 -5.110 1.00 92.88 92 HIS A CA 1
ATOM 740 C C . HIS A 1 92 ? -11.682 -0.693 -3.889 1.00 92.88 92 HIS A C 1
ATOM 742 O O . HIS A 1 92 ? -12.399 -0.884 -2.906 1.00 92.88 92 HIS A O 1
ATOM 748 N N . VAL A 1 93 ? -10.402 -1.080 -3.898 1.00 91.25 93 VAL A N 1
ATOM 749 C CA . VAL A 1 93 ? -9.775 -1.818 -2.792 1.00 91.25 93 VAL A CA 1
ATOM 750 C C . VAL A 1 93 ? -9.732 -0.974 -1.519 1.00 91.25 93 VAL A C 1
ATOM 752 O O . VAL A 1 93 ? -9.894 -1.507 -0.421 1.00 91.25 93 VAL A O 1
ATOM 755 N N . ASN A 1 94 ? -9.565 0.345 -1.614 1.00 89.56 94 ASN A N 1
ATOM 756 C CA . ASN A 1 94 ? -9.588 1.225 -0.446 1.00 89.56 94 ASN A CA 1
ATOM 757 C C . ASN A 1 94 ? -10.949 1.240 0.266 1.00 89.56 94 ASN A C 1
ATOM 759 O O . ASN A 1 94 ? -10.964 1.359 1.493 1.00 89.56 94 ASN A O 1
ATOM 763 N N . ALA A 1 95 ? -12.055 1.047 -0.459 1.00 90.12 95 ALA A N 1
ATOM 764 C CA . ALA A 1 95 ? -13.402 0.972 0.110 1.00 90.12 95 ALA A CA 1
ATOM 765 C C . ALA A 1 95 ? -13.709 -0.366 0.812 1.00 90.12 95 ALA A C 1
ATOM 767 O O . ALA A 1 95 ? -14.620 -0.434 1.637 1.00 90.12 95 ALA A O 1
ATOM 768 N N . LEU A 1 96 ? -12.947 -1.426 0.523 1.00 90.75 96 LEU A N 1
ATOM 769 C CA . LEU A 1 96 ? -13.176 -2.745 1.111 1.00 90.75 96 LEU A CA 1
ATOM 770 C C . LEU A 1 96 ? -12.848 -2.787 2.617 1.00 90.75 96 LEU A C 1
ATOM 772 O O . LEU A 1 96 ? -11.863 -2.172 3.057 1.00 90.75 96 LEU A O 1
ATOM 776 N N . PRO A 1 97 ? -13.612 -3.563 3.414 1.00 89.94 97 PRO A N 1
ATOM 777 C CA . PRO A 1 97 ? -13.336 -3.737 4.833 1.00 89.94 97 PRO A CA 1
ATOM 778 C C . PRO A 1 97 ? -11.994 -4.463 5.065 1.00 89.94 97 PRO A C 1
ATOM 780 O O . PRO A 1 97 ? -11.559 -5.258 4.232 1.00 89.94 97 PRO A O 1
ATOM 783 N N . PRO A 1 98 ? -11.320 -4.247 6.210 1.00 87.50 98 PRO A N 1
ATOM 784 C CA . PRO A 1 98 ? -10.039 -4.896 6.508 1.00 87.50 98 PRO A CA 1
ATOM 785 C C . PRO A 1 98 ? -10.078 -6.433 6.486 1.00 87.50 98 PRO A C 1
ATOM 787 O O . PRO A 1 98 ? -9.080 -7.056 6.131 1.00 87.50 98 PRO A O 1
ATOM 790 N N . SER A 1 99 ? -11.220 -7.039 6.831 1.00 87.00 99 SER A N 1
ATOM 791 C CA . SER A 1 99 ? -11.394 -8.496 6.928 1.00 87.00 99 SER A CA 1
ATOM 792 C C . SER A 1 99 ? -11.219 -9.232 5.600 1.00 87.00 99 SER A C 1
ATOM 794 O O . SER A 1 99 ? -10.759 -10.367 5.600 1.00 87.00 99 SER A O 1
ATOM 796 N N . VAL A 1 100 ? -11.539 -8.599 4.467 1.00 89.62 100 VAL A N 1
ATOM 797 C CA . VAL A 1 100 ? -11.369 -9.227 3.143 1.00 89.62 100 VAL A CA 1
ATOM 798 C C . VAL A 1 100 ? -9.955 -9.059 2.587 1.00 89.62 100 VAL A C 1
ATOM 800 O O . VAL A 1 100 ? -9.574 -9.758 1.655 1.00 89.62 100 VAL A O 1
ATOM 803 N N . LYS A 1 101 ? -9.158 -8.142 3.152 1.00 88.31 101 LYS A N 1
ATOM 804 C CA . LYS A 1 101 ? -7.786 -7.859 2.697 1.00 88.31 101 LYS A CA 1
ATOM 805 C C . LYS A 1 101 ? -6.751 -8.777 3.334 1.00 88.31 101 LYS A C 1
ATOM 807 O O . LYS A 1 101 ? -5.668 -8.946 2.783 1.00 88.31 101 LYS A O 1
ATOM 812 N N . MET A 1 102 ? -7.051 -9.322 4.510 1.00 85.31 102 MET A N 1
ATOM 813 C CA . MET A 1 102 ? -6.124 -10.156 5.260 1.00 85.31 102 MET A CA 1
ATOM 814 C C . MET A 1 102 ? -6.865 -11.343 5.862 1.00 85.31 102 MET A C 1
ATOM 816 O O . MET A 1 102 ? -7.738 -11.172 6.710 1.00 85.31 102 MET A O 1
ATOM 820 N N . ARG A 1 103 ? -6.483 -12.551 5.441 1.00 81.62 103 ARG A N 1
ATOM 821 C CA . ARG A 1 103 ? -6.948 -13.785 6.071 1.00 81.62 103 ARG A CA 1
ATOM 822 C C . ARG A 1 103 ? -6.168 -13.985 7.364 1.00 81.62 103 ARG A C 1
ATOM 824 O O . ARG A 1 103 ? -4.952 -14.154 7.330 1.00 81.62 103 ARG A O 1
ATOM 831 N N . TYR A 1 104 ? -6.867 -13.953 8.490 1.00 75.31 104 TYR A N 1
ATOM 832 C CA . TYR A 1 104 ? -6.301 -14.347 9.772 1.00 75.31 104 TYR A CA 1
ATOM 833 C C . TYR A 1 104 ? -6.588 -15.830 9.993 1.00 75.31 104 TYR A C 1
ATOM 835 O O . TYR A 1 104 ? -7.747 -16.237 10.004 1.00 75.31 104 TYR A O 1
ATOM 843 N N . VAL A 1 105 ? -5.532 -16.628 10.128 1.00 73.25 105 VAL A N 1
ATOM 844 C CA . VAL A 1 105 ? -5.624 -18.024 10.558 1.00 73.25 105 VAL A CA 1
ATOM 845 C C . VAL A 1 105 ? -5.070 -18.055 11.975 1.00 73.25 105 VAL A C 1
ATOM 847 O O . VAL A 1 105 ? -3.951 -17.594 12.204 1.00 73.25 105 VAL A O 1
ATOM 850 N N . LEU A 1 106 ? -5.880 -18.519 12.927 1.00 62.19 106 LEU A N 1
ATOM 851 C CA . LEU A 1 106 ? -5.374 -18.872 14.245 1.00 62.19 106 LEU A CA 1
ATOM 852 C C . LEU A 1 106 ? -4.477 -20.083 14.031 1.00 62.19 106 LEU A C 1
ATOM 854 O O . LEU A 1 106 ? -4.945 -21.105 13.538 1.00 62.19 106 LEU A O 1
ATOM 858 N N . ASP A 1 107 ? -3.195 -19.940 14.340 1.00 58.44 107 ASP A N 1
ATOM 859 C CA . ASP A 1 107 ? -2.311 -21.088 14.461 1.00 58.44 107 ASP A CA 1
ATOM 860 C C . ASP A 1 107 ? -2.826 -21.882 15.670 1.00 58.44 107 ASP A C 1
ATOM 862 O O . ASP A 1 107 ? -2.523 -21.560 16.822 1.00 58.44 107 ASP A O 1
ATOM 866 N N . GLU A 1 108 ? -3.734 -22.832 15.429 1.00 53.78 108 GLU A N 1
ATOM 867 C CA . GLU A 1 108 ? -4.052 -23.874 16.397 1.00 53.78 108 GLU A CA 1
ATOM 868 C C . GLU A 1 108 ? -2.762 -24.665 16.557 1.00 53.78 108 GLU A C 1
ATOM 870 O O . GLU A 1 108 ? -2.440 -25.541 15.762 1.00 53.78 108 GLU A O 1
ATOM 875 N N . GLY A 1 109 ? -1.946 -24.249 17.522 1.00 56.00 109 GLY A N 1
ATOM 876 C CA . GLY A 1 109 ? -0.632 -24.817 17.730 1.00 56.00 109 GLY A CA 1
ATOM 877 C C . GLY A 1 109 ? -0.736 -26.260 18.190 1.00 56.00 109 GLY A C 1
ATOM 878 O O . GLY A 1 109 ? -0.659 -26.479 19.390 1.00 56.00 109 GLY A O 1
ATOM 879 N N . GLN A 1 110 ? -0.872 -27.203 17.257 1.00 45.88 110 GLN A N 1
ATOM 880 C CA . GLN A 1 110 ? -0.536 -28.625 17.351 1.00 45.88 110 GLN A CA 1
ATOM 881 C C . GLN A 1 110 ? -0.330 -29.159 15.929 1.00 45.88 110 GLN A C 1
ATOM 883 O O . GLN A 1 110 ? -1.277 -29.643 15.340 1.00 45.88 110 GLN A O 1
ATOM 888 N N . ASP A 1 111 ? 0.880 -28.993 15.379 1.00 45.06 111 ASP A N 1
ATOM 889 C CA . ASP A 1 111 ? 1.476 -29.907 14.371 1.00 45.06 111 ASP A CA 1
ATOM 890 C C . ASP A 1 111 ? 2.909 -29.506 13.953 1.00 45.06 111 ASP A C 1
ATOM 892 O O . ASP A 1 111 ? 3.631 -30.283 13.332 1.00 45.06 111 ASP A O 1
ATOM 896 N N . LEU A 1 112 ? 3.431 -28.360 14.417 1.00 50.12 112 LEU A N 1
ATOM 897 C CA . LEU A 1 112 ? 4.843 -27.977 14.210 1.00 50.12 112 LEU A CA 1
ATOM 898 C C . LEU A 1 112 ? 5.875 -28.899 14.904 1.00 50.12 112 LEU A C 1
ATOM 900 O O . LEU A 1 112 ? 7.078 -28.684 14.766 1.00 50.12 112 LEU A O 1
ATOM 904 N N . ALA A 1 113 ? 5.438 -29.930 15.637 1.00 45.06 113 ALA A N 1
ATOM 905 C CA . ALA A 1 113 ? 6.321 -30.954 16.203 1.00 45.06 113 ALA A CA 1
ATOM 906 C C . ALA A 1 113 ? 6.670 -32.080 15.206 1.00 45.06 113 ALA A C 1
ATOM 908 O O . ALA A 1 113 ? 7.589 -32.853 15.472 1.00 45.06 113 ALA A O 1
ATOM 909 N N . GLN A 1 114 ? 5.999 -32.153 14.048 1.00 50.62 114 GLN A N 1
ATOM 910 C CA . GLN A 1 114 ? 6.218 -33.204 13.047 1.00 50.62 114 GLN A CA 1
ATOM 911 C C . GLN A 1 114 ? 6.253 -32.647 11.607 1.00 50.62 114 GLN A C 1
ATOM 913 O O . GLN A 1 114 ? 5.748 -33.262 10.674 1.00 50.62 114 GLN A O 1
ATOM 918 N N . GLY A 1 115 ? 6.842 -31.466 11.405 1.00 49.03 115 GLY A N 1
ATOM 919 C CA . GLY A 1 115 ? 6.881 -30.812 10.094 1.00 49.03 115 GLY A CA 1
ATOM 920 C C . GLY A 1 115 ? 7.855 -31.482 9.120 1.00 49.03 115 GLY A C 1
ATOM 921 O O . GLY A 1 115 ? 9.062 -31.248 9.176 1.00 49.03 115 GLY A O 1
ATOM 922 N N . ASN A 1 116 ? 7.332 -32.292 8.200 1.00 56.72 116 ASN A N 1
ATOM 923 C CA . ASN A 1 116 ? 8.020 -32.621 6.954 1.00 56.72 116 ASN A CA 1
ATOM 924 C C . ASN A 1 116 ? 8.247 -31.314 6.160 1.00 56.72 116 ASN A C 1
ATOM 926 O O . ASN A 1 116 ? 7.379 -30.442 6.169 1.00 56.72 116 ASN A O 1
ATOM 930 N N . ALA A 1 117 ? 9.375 -31.169 5.450 1.00 57.78 117 ALA A N 1
ATOM 931 C CA . ALA A 1 117 ? 9.720 -29.949 4.692 1.00 57.78 117 ALA A CA 1
ATOM 932 C C . ALA A 1 117 ? 8.682 -29.580 3.613 1.00 57.78 117 ALA A C 1
ATOM 934 O O . ALA A 1 117 ? 8.721 -28.500 3.033 1.00 57.78 117 ALA A O 1
ATOM 935 N N . ASP A 1 118 ? 7.747 -30.487 3.361 1.00 56.56 118 ASP A N 1
ATOM 936 C CA . ASP A 1 118 ? 6.697 -30.375 2.374 1.00 56.56 118 ASP A CA 1
ATOM 937 C C . ASP A 1 118 ? 5.463 -29.622 2.892 1.00 56.56 118 ASP A C 1
ATOM 939 O O . ASP A 1 118 ? 4.593 -29.309 2.076 1.00 56.56 118 ASP A O 1
ATOM 943 N N . ASP A 1 119 ? 5.356 -29.337 4.193 1.00 60.59 119 ASP A N 1
ATOM 944 C CA . ASP A 1 119 ? 4.154 -28.767 4.808 1.00 60.59 119 ASP A CA 1
ATOM 945 C C . ASP A 1 119 ? 4.228 -27.238 4.925 1.00 60.59 119 ASP A C 1
ATOM 947 O O . ASP A 1 119 ? 4.602 -26.653 5.941 1.00 60.59 119 ASP A O 1
ATOM 951 N N . TYR A 1 120 ? 3.924 -26.566 3.817 1.00 62.03 120 TYR A N 1
ATOM 952 C CA . TYR A 1 120 ? 3.924 -25.111 3.746 1.00 62.03 120 TYR A CA 1
ATOM 953 C C . TYR A 1 120 ? 2.509 -24.532 3.675 1.00 62.03 120 TYR A C 1
ATOM 955 O O . TYR A 1 120 ? 1.630 -25.061 2.995 1.00 62.03 120 TYR A O 1
ATOM 963 N N . TRP A 1 121 ? 2.328 -23.349 4.270 1.00 54.56 121 TRP A N 1
ATOM 964 C CA . TRP A 1 121 ? 1.056 -22.614 4.360 1.00 54.56 121 TRP A CA 1
ATOM 965 C C . TRP A 1 121 ? 0.354 -22.334 3.013 1.00 54.56 121 TRP A C 1
ATOM 967 O O . TRP A 1 121 ? -0.853 -22.086 2.977 1.00 54.56 121 TRP A O 1
ATOM 977 N N . TRP A 1 122 ? 1.075 -22.363 1.885 1.00 59.09 122 TRP A N 1
ATOM 978 C CA . TRP A 1 122 ? 0.476 -22.202 0.554 1.00 59.09 122 TRP A CA 1
ATOM 979 C C . TRP A 1 122 ? -0.168 -23.487 0.019 1.00 59.09 122 TRP A C 1
ATOM 981 O O . TRP A 1 122 ? -1.049 -23.394 -0.830 1.00 59.09 122 TRP A O 1
ATOM 991 N N . LYS A 1 123 ? 0.208 -24.675 0.521 1.00 61.34 123 LYS A N 1
ATOM 992 C CA . LYS A 1 123 ? -0.451 -25.944 0.164 1.00 61.34 123 LYS A CA 1
ATOM 993 C C . LYS A 1 123 ? -1.814 -26.095 0.843 1.00 61.34 123 LYS A C 1
ATOM 995 O O . LYS A 1 123 ? -2.741 -26.606 0.226 1.00 61.34 123 LYS A O 1
ATOM 1000 N N . SER A 1 124 ? -1.969 -25.583 2.064 1.00 58.50 124 SER A N 1
ATOM 1001 C CA . SER A 1 124 ? -3.250 -25.575 2.790 1.00 58.50 124 SER A CA 1
ATOM 1002 C C . SER A 1 124 ? -4.192 -24.438 2.371 1.00 58.50 124 SER A C 1
ATOM 1004 O O . SER A 1 124 ? -5.335 -24.374 2.817 1.00 58.50 124 SER A O 1
ATOM 1006 N N . SER A 1 125 ? -3.751 -23.540 1.484 1.00 58.97 125 SER A N 1
ATOM 1007 C CA . SER A 1 125 ? -4.513 -22.348 1.089 1.00 58.97 125 SER A CA 1
ATOM 1008 C C . SER A 1 125 ? -5.643 -22.598 0.076 1.00 58.97 125 SER A C 1
ATOM 1010 O O . SER A 1 125 ? -6.287 -21.630 -0.327 1.00 58.97 125 SER A O 1
ATOM 1012 N N . GLY A 1 126 ? -5.929 -23.860 -0.265 1.00 46.09 126 GLY A N 1
ATOM 1013 C CA . GLY A 1 126 ? -7.021 -24.267 -1.153 1.00 46.09 126 GLY A CA 1
ATOM 1014 C C . GLY A 1 126 ? -6.705 -24.050 -2.634 1.00 46.09 126 GLY A C 1
ATOM 1015 O O . GLY A 1 126 ? -6.234 -22.985 -3.035 1.00 46.09 126 GLY A O 1
ATOM 1016 N N . SER A 1 127 ? -6.971 -25.065 -3.463 1.00 48.59 127 SER A N 1
ATOM 1017 C CA . SER A 1 127 ? -6.982 -24.915 -4.918 1.00 48.59 127 SER A CA 1
ATOM 1018 C C . SER A 1 127 ? -8.150 -24.010 -5.300 1.00 48.59 127 SER A C 1
ATOM 1020 O O . SER A 1 127 ? -9.303 -24.424 -5.347 1.00 48.59 127 SER A O 1
ATOM 1022 N N . GLY A 1 128 ? -7.853 -22.736 -5.525 1.00 49.78 128 GLY A N 1
ATOM 1023 C CA . GLY A 1 128 ? -8.782 -21.806 -6.152 1.00 49.78 128 GLY A CA 1
ATOM 1024 C C . GLY A 1 128 ? -8.798 -21.996 -7.665 1.00 49.78 128 GLY A C 1
ATOM 1025 O O . GLY A 1 128 ? -8.398 -21.070 -8.361 1.00 49.78 128 GLY A O 1
ATOM 1026 N N . LEU A 1 129 ? -9.195 -23.190 -8.122 1.00 35.09 129 LEU A N 1
ATOM 1027 C CA . LEU A 1 129 ? -9.790 -23.543 -9.419 1.00 35.09 129 LEU A CA 1
ATOM 1028 C C . LEU A 1 129 ? -10.554 -24.861 -9.243 1.00 35.09 129 LEU A C 1
ATOM 1030 O O . LEU A 1 129 ? -9.981 -25.773 -8.601 1.00 35.09 129 LEU A O 1
#

Radius of gyration: 20.34 Å; Cα contacts (8 Å, |Δi|>4): 29; chains: 1; bounding box: 32×57×51 Å

Sequence (129 aa):
MTLPAVLSLFPQGRIFADRVLAARRSVPGSRLRSFFAAKDKMERWHPLHRSLYMWAKTLLLNTILTGLGDRSEMRHSIEGRPPFLDHLLAEHVNALPPSVKMRYVLDEGQDLAQGNADDYWWKSSGSGL